Protein AF-W2ZNS5-F1 (afdb_monomer_lite)

Secondary structure (DSSP, 8-state):
-HHHHHHHHHTTT--STT--HHHHHHHHHHHHHHHHHHHHTT--HHHHHHHHHHHHHHH-HHHHHHHHHHHHHH-TTS--HHHHHT--SSS-SSPPPHHHHHHHHHHSPPPHHHHHHHHHHHHHHHHHHHHHHHHHHHHHHHHHTTPPP------------------------

pLDDT: mean 74.28, std 19.23, range [30.98, 94.5]

Structure (mmCIF, N/CA/C/O backbone):
data_AF-W2ZNS5-F1
#
_entry.id   AF-W2ZNS5-F1
#
loop_
_atom_site.group_PDB
_atom_site.id
_atom_site.type_symbol
_atom_site.label_atom_id
_atom_site.label_alt_id
_atom_site.label_comp_id
_atom_site.label_asym_id
_atom_site.label_entity_id
_atom_site.label_seq_id
_atom_site.pdbx_PDB_ins_code
_atom_site.Cartn_x
_atom_site.Cartn_y
_atom_site.Cartn_z
_atom_site.occupancy
_atom_site.B_iso_or_equiv
_atom_site.auth_seq_id
_atom_site.auth_comp_id
_atom_site.auth_asym_id
_atom_site.auth_atom_id
_atom_site.pdbx_PDB_model_num
ATOM 1 N N . MET A 1 1 ? -8.006 -4.713 23.503 1.00 79.00 1 MET A N 1
ATOM 2 C CA . MET A 1 1 ? -8.515 -3.319 23.391 1.00 79.00 1 MET A CA 1
ATOM 3 C C . MET A 1 1 ? -7.468 -2.334 22.884 1.00 79.00 1 MET A C 1
ATOM 5 O O . MET A 1 1 ? -7.759 -1.657 21.910 1.00 79.00 1 MET A O 1
ATOM 9 N N . LYS A 1 2 ? -6.268 -2.244 23.487 1.00 81.81 2 LYS A N 1
ATOM 10 C CA . LYS A 1 2 ? -5.217 -1.314 23.027 1.00 81.81 2 LYS A CA 1
ATOM 11 C C . LYS A 1 2 ? -4.846 -1.538 21.554 1.00 81.81 2 LYS A C 1
ATOM 13 O O . LYS A 1 2 ? -4.945 -0.609 20.769 1.00 81.81 2 LYS A O 1
ATOM 18 N N . THR A 1 3 ? -4.528 -2.769 21.159 1.00 83.12 3 THR A N 1
ATOM 19 C CA . THR A 1 3 ? -4.240 -3.150 19.760 1.00 83.12 3 THR A CA 1
ATOM 20 C C . THR A 1 3 ? -5.344 -2.722 18.787 1.00 83.12 3 THR A C 1
ATOM 22 O O . THR A 1 3 ? -5.074 -2.009 17.829 1.00 83.12 3 THR A O 1
ATOM 25 N N . TYR A 1 4 ? -6.608 -3.022 19.095 1.00 86.44 4 TYR A N 1
ATOM 26 C CA . TYR A 1 4 ? -7.755 -2.595 18.281 1.00 86.44 4 TYR A CA 1
ATOM 27 C C . TYR A 1 4 ? -7.905 -1.074 18.183 1.00 86.44 4 TYR A C 1
ATOM 29 O O . TYR A 1 4 ? -8.325 -0.556 17.153 1.00 86.44 4 TYR A O 1
ATOM 37 N N . PHE A 1 5 ? -7.533 -0.336 19.228 1.00 85.62 5 PHE A N 1
ATOM 38 C CA . PHE A 1 5 ? -7.497 1.121 19.176 1.00 85.62 5 PHE A CA 1
ATOM 39 C C . PHE A 1 5 ? -6.372 1.649 18.274 1.00 85.62 5 PHE A C 1
ATOM 41 O O . PHE A 1 5 ? -6.594 2.612 17.536 1.00 85.62 5 PHE A O 1
ATOM 48 N N . HIS A 1 6 ? -5.200 1.004 18.279 1.00 83.12 6 HIS A N 1
ATOM 49 C CA . HIS A 1 6 ? -4.129 1.298 17.323 1.00 83.12 6 HIS A CA 1
ATOM 50 C C . HIS A 1 6 ? -4.604 1.060 15.881 1.00 83.12 6 HIS A C 1
ATOM 52 O O . HIS A 1 6 ? -4.501 1.980 15.072 1.00 83.12 6 HIS A O 1
ATOM 58 N N . CYS A 1 7 ? -5.218 -0.089 15.580 1.00 80.75 7 CYS A N 1
ATOM 59 C CA . CYS A 1 7 ? -5.786 -0.377 14.255 1.00 80.75 7 CYS A CA 1
ATOM 60 C C . CYS A 1 7 ? -6.880 0.636 13.873 1.00 80.75 7 CYS A C 1
ATOM 62 O O . CYS A 1 7 ? -6.847 1.226 12.796 1.00 80.75 7 CYS A O 1
ATOM 64 N N . PHE A 1 8 ? -7.802 0.955 14.787 1.00 84.56 8 PHE A N 1
ATOM 65 C CA . PHE A 1 8 ? -8.864 1.942 14.560 1.00 84.56 8 PHE A CA 1
ATOM 66 C C . PHE A 1 8 ? -8.336 3.349 14.232 1.00 84.56 8 PHE A C 1
ATOM 68 O O . PHE A 1 8 ? -8.930 4.068 13.420 1.00 84.56 8 PHE A O 1
ATOM 75 N N . ARG A 1 9 ? -7.225 3.765 14.851 1.00 87.06 9 ARG A N 1
ATOM 76 C CA . ARG A 1 9 ? -6.534 5.017 14.503 1.00 87.06 9 ARG A CA 1
ATOM 77 C C . ARG A 1 9 ? -5.741 4.902 13.202 1.00 87.06 9 ARG A C 1
ATOM 79 O O . ARG A 1 9 ? -5.772 5.845 12.407 1.00 87.06 9 ARG A O 1
ATOM 86 N N . GLY A 1 10 ? -5.103 3.758 12.966 1.00 76.38 10 GLY A N 1
ATOM 87 C CA . GLY A 1 10 ? -4.384 3.426 11.735 1.00 76.38 10 GLY A CA 1
ATOM 88 C C . GLY A 1 10 ? -5.275 3.520 10.496 1.00 76.38 10 GLY A C 1
ATOM 89 O O . GLY A 1 10 ? -4.897 4.175 9.529 1.00 76.38 10 GLY A O 1
ATOM 90 N N . LEU A 1 11 ? -6.521 3.038 10.580 1.00 77.88 11 LEU A N 1
ATOM 91 C CA . LEU A 1 11 ? -7.547 3.200 9.535 1.00 77.88 11 LEU A CA 1
ATOM 92 C C . LEU A 1 11 ? -7.831 4.666 9.164 1.00 77.88 11 LEU A C 1
ATOM 94 O O . LEU A 1 11 ? -8.365 4.951 8.094 1.00 77.88 11 LEU A O 1
ATOM 98 N N . ARG A 1 12 ? -7.511 5.614 10.051 1.00 76.75 12 ARG A N 1
ATOM 99 C CA . ARG A 1 12 ? -7.661 7.060 9.827 1.00 76.75 12 ARG A CA 1
ATOM 100 C C . ARG A 1 12 ? -6.339 7.749 9.485 1.00 76.75 12 ARG A C 1
ATOM 102 O O . ARG A 1 12 ? -6.313 8.977 9.473 1.00 76.75 12 ARG A O 1
ATOM 109 N N . GLN A 1 13 ? -5.267 6.986 9.254 1.00 70.50 13 GLN A N 1
ATOM 110 C CA . GLN A 1 13 ? -3.902 7.478 9.030 1.00 70.50 13 GLN A CA 1
ATOM 111 C C . GLN A 1 13 ? -3.414 8.407 10.154 1.00 70.50 13 GLN A C 1
ATOM 113 O O . GLN A 1 13 ? -2.716 9.390 9.913 1.00 70.50 13 GLN A O 1
ATOM 118 N N . LYS A 1 14 ? -3.814 8.128 11.402 1.00 76.56 14 LYS A N 1
ATOM 119 C CA . LYS A 1 14 ? -3.389 8.900 12.576 1.00 76.56 14 LYS A CA 1
ATOM 120 C C . LYS A 1 14 ? -2.439 8.066 13.429 1.00 76.56 14 LYS A C 1
ATOM 122 O O . LYS A 1 14 ? -2.861 7.057 13.992 1.00 76.56 14 LYS A O 1
ATOM 127 N N . SER A 1 15 ? -1.194 8.520 13.578 1.00 73.62 15 SER A N 1
ATOM 128 C CA . SER A 1 15 ? -0.236 7.934 14.525 1.00 73.62 15 SER A CA 1
ATOM 129 C C . SER A 1 15 ? -0.711 8.118 15.971 1.00 73.62 15 SER A C 1
ATOM 131 O O . SER A 1 15 ? -1.643 8.880 16.252 1.00 73.62 15 SER A O 1
ATOM 133 N N . ILE A 1 16 ? -0.104 7.383 16.902 1.00 73.88 16 ILE A N 1
ATOM 134 C CA . ILE A 1 16 ? -0.268 7.617 18.348 1.00 73.88 16 ILE A CA 1
ATOM 135 C C . ILE A 1 16 ? 0.889 8.462 18.896 1.00 73.88 16 ILE A C 1
ATOM 137 O O . ILE A 1 16 ? 0.713 9.202 19.859 1.00 73.88 16 ILE A O 1
ATOM 141 N N . GLU A 1 17 ? 2.047 8.404 18.245 1.00 79.31 17 GLU A N 1
ATOM 142 C CA . GLU A 1 17 ? 3.242 9.158 18.617 1.00 79.31 17 GLU A CA 1
ATOM 143 C C . GLU A 1 17 ? 3.095 10.650 18.307 1.00 79.31 17 GLU A C 1
ATOM 145 O O . GLU A 1 17 ? 2.588 11.027 17.247 1.00 79.31 17 GLU A O 1
ATOM 150 N N . GLY A 1 18 ? 3.540 11.492 19.244 1.00 76.50 18 GLY A N 1
ATOM 151 C CA . GLY A 1 18 ? 3.534 12.952 19.103 1.00 76.50 18 GLY A CA 1
ATOM 152 C C . GLY A 1 18 ? 2.147 13.603 19.141 1.00 76.50 18 GLY A C 1
ATOM 153 O O . GLY A 1 18 ? 2.015 14.771 18.784 1.00 76.50 18 GLY A O 1
ATOM 154 N N . VAL A 1 19 ? 1.105 12.868 19.543 1.00 81.75 19 VAL A N 1
ATOM 155 C CA . VAL A 1 19 ? -0.275 13.371 19.575 1.00 81.75 19 VAL A CA 1
ATOM 156 C C . VAL A 1 19 ? -0.600 13.984 20.932 1.00 81.75 19 VAL A C 1
ATOM 158 O O . VAL A 1 19 ? -0.328 13.399 21.977 1.00 81.75 19 VAL A O 1
ATOM 161 N N . GLU A 1 20 ? -1.239 15.152 20.903 1.00 87.75 20 GLU A N 1
ATOM 162 C CA . GLU A 1 20 ? -1.739 15.832 22.095 1.00 87.75 20 GLU A CA 1
ATOM 163 C C . GLU A 1 20 ? -2.784 14.977 22.838 1.00 87.75 20 GLU A C 1
ATOM 165 O O . GLU A 1 20 ? -3.622 14.305 22.223 1.00 87.75 20 GLU A O 1
ATOM 170 N N . TYR A 1 21 ? -2.751 15.014 24.171 1.00 88.12 21 TYR A N 1
ATOM 171 C CA . TYR A 1 21 ? -3.596 14.176 25.023 1.00 88.12 21 TYR A CA 1
ATOM 172 C C . TYR A 1 21 ? -5.095 14.337 24.719 1.00 88.12 21 TYR A C 1
ATOM 174 O O . TYR A 1 21 ? -5.796 13.329 24.602 1.00 88.12 21 TYR A O 1
ATOM 182 N N . GLY A 1 22 ? -5.579 15.568 24.497 1.00 88.56 22 GLY A N 1
ATOM 183 C CA . GLY A 1 22 ? -6.985 15.823 24.165 1.00 88.56 22 GLY A CA 1
ATOM 184 C C . GLY A 1 22 ? -7.434 15.098 22.892 1.00 88.56 22 GLY A C 1
ATOM 185 O O . GLY A 1 22 ? -8.434 14.377 22.890 1.00 88.56 22 GLY A O 1
ATOM 186 N N . ALA A 1 23 ? -6.633 15.171 21.827 1.00 84.06 23 ALA A N 1
ATOM 187 C CA . ALA A 1 23 ? -6.912 14.483 20.566 1.00 84.06 23 ALA A CA 1
ATOM 188 C C . ALA A 1 23 ? -6.861 12.946 20.689 1.00 84.06 23 ALA A C 1
ATOM 190 O O . ALA A 1 23 ? -7.568 12.225 19.968 1.00 84.06 23 ALA A O 1
ATOM 191 N N . LEU A 1 24 ? -6.021 12.416 21.585 1.00 88.75 24 LEU A N 1
ATOM 192 C CA . LEU A 1 24 ? -5.979 10.983 21.874 1.00 88.75 24 LEU A CA 1
ATOM 193 C C . LEU A 1 24 ? -7.230 10.542 22.645 1.00 88.75 24 LEU A C 1
ATOM 195 O O . LEU A 1 24 ? -7.844 9.535 22.282 1.00 88.75 24 LEU A O 1
ATOM 199 N N . GLN A 1 25 ? -7.648 11.328 23.637 1.00 91.00 25 GLN A N 1
ATOM 200 C CA . GLN A 1 25 ? -8.842 11.075 24.438 1.00 91.00 25 GLN A CA 1
ATOM 201 C C . GLN A 1 25 ? -10.120 11.126 23.592 1.00 91.00 25 GLN A C 1
ATOM 203 O O .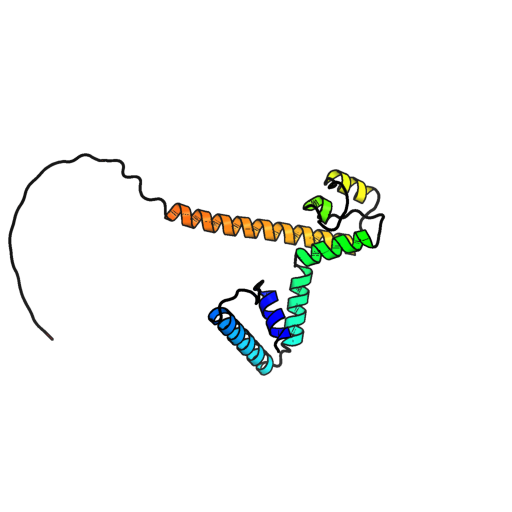 GLN A 1 25 ? -10.941 10.213 23.666 1.00 91.00 25 GLN A O 1
ATOM 208 N N . GLU A 1 26 ? -10.280 12.122 22.719 1.00 91.19 26 GLU A N 1
ATOM 209 C CA . GLU A 1 26 ? -11.429 12.197 21.805 1.00 91.19 26 GLU A CA 1
ATOM 210 C C . GLU A 1 26 ? -11.518 10.975 20.888 1.00 91.19 26 GLU A C 1
ATOM 212 O O . GLU A 1 26 ? -12.594 10.403 20.669 1.00 91.19 26 GLU A O 1
ATOM 217 N N . SER A 1 27 ? -10.367 10.545 20.368 1.00 88.75 27 SER A N 1
ATOM 218 C CA . SER A 1 27 ? -10.268 9.359 19.530 1.00 88.75 27 SER A CA 1
ATOM 219 C C . SER A 1 27 ? -10.621 8.090 20.300 1.00 88.75 27 SER A C 1
ATOM 221 O O . SER A 1 27 ? -11.279 7.213 19.738 1.00 88.75 27 SER A O 1
ATOM 223 N N . TRP A 1 28 ? -10.198 7.981 21.560 1.00 91.62 28 TRP A N 1
ATOM 224 C CA . TRP A 1 28 ? -10.553 6.873 22.444 1.00 91.62 28 TRP A CA 1
ATOM 225 C C . TRP A 1 28 ? -12.058 6.850 22.728 1.00 91.62 28 TRP A C 1
ATOM 227 O O . TRP A 1 28 ? -12.712 5.826 22.542 1.00 91.62 28 TRP A O 1
ATOM 237 N N . CYS A 1 29 ? -12.654 8.001 23.045 1.00 94.12 29 CYS A N 1
ATOM 238 C CA . CYS A 1 29 ? -14.098 8.131 23.226 1.00 94.12 29 CYS A CA 1
ATOM 239 C C . CYS A 1 29 ? -14.880 7.760 21.957 1.00 94.12 29 CYS A C 1
ATOM 241 O O . CYS A 1 29 ? -15.968 7.193 22.039 1.00 94.12 29 CYS A O 1
ATOM 243 N N . ALA A 1 30 ? -14.373 8.089 20.766 1.00 92.88 30 ALA A N 1
ATOM 244 C CA . ALA A 1 30 ? -14.987 7.674 19.503 1.00 92.88 30 ALA A CA 1
ATOM 245 C C . ALA A 1 30 ? -14.879 6.156 19.267 1.00 92.88 30 ALA A C 1
ATOM 247 O O . ALA A 1 30 ? -15.846 5.548 18.806 1.00 92.88 30 ALA A O 1
ATOM 248 N N . PHE A 1 31 ? -13.733 5.556 19.605 1.00 92.25 31 PHE A N 1
ATOM 249 C CA . PHE A 1 31 ? -13.511 4.110 19.548 1.00 92.25 31 PHE A CA 1
ATOM 250 C C . PHE A 1 31 ? -14.495 3.362 20.456 1.00 92.25 31 PHE A C 1
ATOM 252 O O . PHE A 1 31 ? -15.265 2.538 19.966 1.00 92.25 31 PHE A O 1
ATOM 259 N N . VAL A 1 32 ? -14.559 3.725 21.742 1.00 93.62 32 VAL A N 1
ATOM 260 C CA . VAL A 1 32 ? -15.461 3.094 22.721 1.00 93.62 32 VAL A CA 1
ATOM 261 C C . VAL A 1 32 ? -16.928 3.261 22.319 1.00 93.62 32 VAL A C 1
ATOM 263 O O . VAL A 1 32 ? -17.692 2.299 22.354 1.00 93.62 32 VAL A O 1
ATOM 266 N N . ARG A 1 33 ? -17.337 4.453 21.857 1.00 94.50 33 ARG A N 1
ATOM 267 C CA . ARG A 1 33 ? -18.712 4.679 21.375 1.00 94.50 33 ARG A CA 1
ATOM 268 C C . ARG A 1 33 ? -19.084 3.764 20.212 1.00 94.50 33 ARG A C 1
ATOM 270 O O . ARG A 1 33 ? -20.225 3.310 20.149 1.00 94.50 33 ARG A O 1
ATOM 277 N N . ARG A 1 34 ? -18.159 3.511 19.281 1.00 92.31 34 ARG A N 1
ATOM 278 C CA . ARG A 1 34 ? -18.431 2.616 18.153 1.00 92.31 34 ARG A CA 1
ATOM 279 C C . ARG A 1 34 ? -18.447 1.154 18.579 1.00 92.31 34 ARG A C 1
ATOM 281 O O . ARG A 1 34 ? -19.364 0.452 18.173 1.00 92.31 34 ARG A O 1
ATOM 288 N N . TRP A 1 35 ? -17.501 0.740 19.420 1.00 93.06 35 TRP A N 1
ATOM 289 C CA . TRP A 1 35 ? -17.474 -0.600 20.009 1.00 93.06 35 TRP A CA 1
ATOM 290 C C . TRP A 1 35 ? -18.805 -0.928 20.693 1.00 93.06 35 TRP A C 1
ATOM 292 O O . TRP A 1 35 ? -19.457 -1.913 20.359 1.00 93.06 35 TRP A O 1
ATOM 302 N N . ASN A 1 36 ? -19.261 -0.043 21.582 1.00 92.75 36 ASN A N 1
ATOM 303 C CA . ASN A 1 36 ? -20.503 -0.240 22.327 1.00 92.75 36 ASN A CA 1
ATOM 304 C C . ASN A 1 36 ? -21.729 -0.266 21.410 1.00 92.75 36 ASN A C 1
ATOM 306 O O . ASN A 1 36 ? -22.622 -1.080 21.613 1.00 92.75 36 ASN A O 1
ATOM 310 N N . ARG A 1 37 ? -21.766 0.587 20.378 1.00 94.12 37 ARG A N 1
ATOM 311 C CA . ARG A 1 37 ? -22.856 0.580 19.394 1.00 94.12 37 ARG A CA 1
ATOM 312 C C . ARG A 1 37 ? -22.930 -0.748 18.642 1.00 94.12 37 ARG A C 1
ATOM 314 O O . ARG A 1 37 ? -24.015 -1.297 18.534 1.00 94.12 37 ARG A O 1
ATOM 321 N N . MET A 1 38 ? -21.801 -1.246 18.141 1.00 92.69 38 MET A N 1
ATOM 322 C CA . MET A 1 38 ? -21.762 -2.494 17.369 1.00 92.69 38 MET A CA 1
ATOM 323 C C . MET A 1 38 ? -22.132 -3.700 18.238 1.00 92.69 38 MET A C 1
ATOM 325 O O . MET A 1 38 ? -22.927 -4.537 17.826 1.00 92.69 38 MET A O 1
ATOM 329 N N . SER A 1 39 ? -21.677 -3.712 19.495 1.00 88.81 39 SER A N 1
ATOM 330 C CA . SER A 1 39 ? -22.090 -4.734 20.460 1.00 88.81 39 SER A CA 1
ATOM 331 C C . SER A 1 39 ? -23.597 -4.713 20.741 1.00 88.81 39 SER A C 1
ATOM 333 O O . SER A 1 39 ? -24.180 -5.775 20.927 1.00 88.81 39 SER A O 1
ATOM 335 N N . GLN A 1 40 ? -24.238 -3.538 20.764 1.00 90.81 40 GLN A N 1
ATOM 336 C CA . GLN A 1 40 ? -25.692 -3.414 20.946 1.00 90.81 40 GLN A CA 1
ATOM 337 C C . GLN A 1 40 ? -26.487 -3.864 19.716 1.00 90.81 40 GLN A C 1
ATOM 339 O O . GLN A 1 40 ? -27.601 -4.356 19.861 1.00 90.81 40 GLN A O 1
ATOM 344 N N . THR A 1 41 ? -25.934 -3.698 18.515 1.00 89.19 41 THR A N 1
ATOM 345 C CA . THR A 1 41 ? -26.569 -4.120 17.259 1.00 89.19 41 THR A CA 1
ATOM 346 C C . THR A 1 41 ? -26.258 -5.572 16.887 1.00 89.19 41 THR A C 1
ATOM 348 O O . THR A 1 41 ? -26.728 -6.037 15.854 1.00 89.19 41 THR A O 1
ATOM 351 N N . GLY A 1 42 ? -25.479 -6.290 17.706 1.00 87.62 42 GLY A N 1
ATOM 352 C CA . GLY A 1 42 ? -25.048 -7.665 17.428 1.00 87.62 42 GLY A CA 1
ATOM 353 C C . GLY A 1 42 ? -24.011 -7.776 16.305 1.00 87.62 42 GLY A C 1
ATOM 354 O O . GLY A 1 42 ? -23.793 -8.862 15.779 1.00 87.62 42 GLY A O 1
ATOM 355 N N . GLU A 1 43 ? -23.378 -6.665 15.922 1.00 87.44 43 GLU A N 1
ATOM 356 C CA . GLU A 1 43 ? -22.312 -6.645 14.923 1.00 87.44 43 GLU A CA 1
ATOM 357 C C . GLU A 1 43 ? -20.961 -6.929 15.592 1.00 87.44 43 GLU A C 1
ATOM 359 O O . GLU A 1 43 ? -20.627 -6.341 16.626 1.00 87.44 43 GLU A O 1
ATOM 364 N N . ASP A 1 44 ? -20.142 -7.782 14.976 1.00 89.56 44 ASP A N 1
ATOM 365 C CA . ASP A 1 44 ? -18.787 -8.029 15.458 1.00 89.56 44 ASP A CA 1
ATOM 366 C C . ASP A 1 44 ? -17.860 -6.870 15.068 1.00 89.56 44 ASP A C 1
ATOM 368 O O . ASP A 1 44 ? -17.498 -6.671 13.904 1.00 89.56 44 ASP A O 1
ATOM 372 N N . PHE A 1 45 ? -17.470 -6.085 16.073 1.00 87.06 45 PHE A N 1
ATOM 373 C CA . PHE A 1 45 ? -16.535 -4.982 15.900 1.00 87.06 45 PHE A CA 1
ATOM 374 C C . PHE A 1 45 ? -15.171 -5.453 15.387 1.00 87.06 45 PHE A C 1
ATOM 376 O O . PHE A 1 45 ? -14.556 -4.735 14.600 1.00 87.06 45 PHE A O 1
ATOM 383 N N . VAL A 1 46 ? -14.683 -6.614 15.833 1.00 87.69 46 VAL A N 1
ATOM 384 C CA . VAL A 1 46 ? -13.364 -7.131 15.448 1.00 87.69 46 VAL A CA 1
ATOM 385 C C . VAL A 1 46 ? -13.389 -7.545 13.983 1.00 87.69 46 VAL A C 1
ATOM 387 O O . VAL A 1 46 ? -12.601 -7.005 13.211 1.00 87.69 46 VAL A O 1
ATOM 390 N N . ALA A 1 47 ? -14.362 -8.360 13.566 1.00 86.44 47 ALA A N 1
ATOM 391 C CA . ALA A 1 47 ? -14.524 -8.731 12.158 1.00 86.44 47 ALA A CA 1
ATOM 392 C C . ALA A 1 47 ? -14.737 -7.507 11.245 1.00 86.44 47 ALA A C 1
ATOM 394 O O . ALA A 1 47 ? -14.193 -7.430 10.142 1.00 86.44 47 ALA A O 1
ATOM 395 N N . TRP A 1 48 ? -15.486 -6.498 11.705 1.00 88.88 48 TRP A N 1
ATOM 396 C CA . TRP A 1 48 ? -15.623 -5.230 10.982 1.00 88.88 48 TRP A CA 1
ATOM 397 C C . TRP A 1 48 ? -14.296 -4.474 10.859 1.00 88.88 48 TRP A C 1
ATOM 399 O O . TRP A 1 48 ? -14.007 -3.898 9.805 1.00 88.88 48 TRP A O 1
ATOM 409 N N . LEU A 1 49 ? -13.500 -4.446 11.931 1.00 85.75 49 LEU A N 1
ATOM 410 C CA . LEU A 1 49 ? -12.208 -3.769 11.961 1.00 85.75 49 LEU A CA 1
ATOM 411 C C . LEU A 1 49 ? -11.209 -4.466 11.037 1.00 85.75 49 LEU A C 1
ATOM 413 O O . LEU A 1 49 ? -10.554 -3.782 10.259 1.00 85.75 49 LEU A O 1
ATOM 417 N N . GLU A 1 50 ? -11.157 -5.796 11.066 1.00 81.19 50 GLU A N 1
ATOM 418 C CA . GLU A 1 50 ? -10.327 -6.625 10.188 1.00 81.19 50 GLU A CA 1
ATOM 419 C C . GLU A 1 50 ? -10.750 -6.494 8.725 1.00 81.19 50 GLU A C 1
ATOM 421 O O . GLU A 1 50 ? -9.907 -6.303 7.857 1.00 81.19 50 GLU A O 1
ATOM 426 N N . SER A 1 51 ? -12.054 -6.488 8.431 1.00 79.88 51 SER A N 1
ATOM 427 C CA . SER A 1 51 ? -12.559 -6.227 7.078 1.00 79.88 51 SER A CA 1
ATOM 428 C C . SER A 1 51 ? -12.152 -4.836 6.583 1.00 79.88 51 SER A C 1
ATOM 430 O O . SER A 1 51 ? -11.745 -4.662 5.433 1.00 79.88 51 SER A O 1
ATOM 432 N N . ARG A 1 52 ? -12.210 -3.825 7.459 1.00 80.62 52 A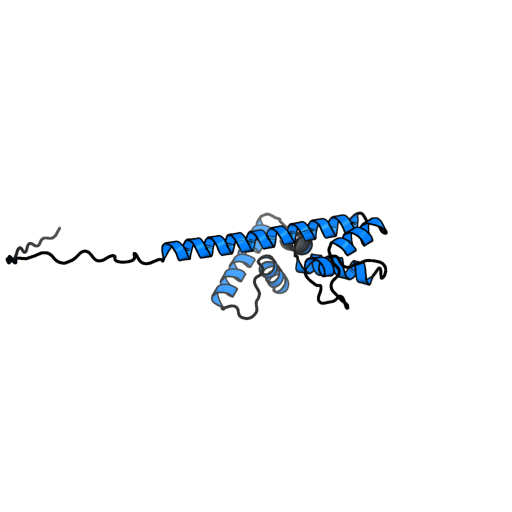RG A N 1
ATOM 433 C CA . ARG A 1 52 ? -11.760 -2.464 7.146 1.00 80.62 52 ARG A CA 1
ATOM 434 C C . ARG A 1 52 ? -10.254 -2.369 6.977 1.00 80.62 52 ARG A C 1
ATOM 436 O O . ARG A 1 52 ? -9.816 -1.613 6.118 1.00 80.62 52 ARG A O 1
ATOM 443 N N . GLU A 1 53 ? -9.486 -3.083 7.785 1.00 74.12 53 GLU A N 1
ATOM 444 C CA . GLU A 1 53 ? -8.030 -3.141 7.700 1.00 74.12 53 GLU A CA 1
ATOM 445 C C . GLU A 1 53 ? -7.587 -3.896 6.452 1.00 74.12 53 GLU A C 1
ATOM 447 O O . GLU A 1 53 ? -6.697 -3.416 5.768 1.00 74.12 53 GLU A O 1
ATOM 452 N N . GLY A 1 54 ? -8.278 -4.974 6.083 1.00 66.69 54 GLY A N 1
ATOM 453 C CA . GLY A 1 54 ? -8.132 -5.673 4.810 1.00 66.69 54 GLY A CA 1
ATOM 454 C C . GLY A 1 54 ? -8.444 -4.762 3.629 1.00 66.69 54 GLY A C 1
ATOM 455 O O . GLY A 1 54 ? -7.622 -4.595 2.740 1.00 66.69 54 GLY A O 1
ATOM 456 N N . ALA A 1 55 ? -9.577 -4.059 3.651 1.00 66.94 55 ALA A N 1
ATOM 457 C CA . ALA A 1 55 ? -9.881 -3.075 2.616 1.00 66.94 55 ALA A CA 1
ATOM 458 C C . ALA A 1 55 ? -8.834 -1.946 2.581 1.00 66.94 55 ALA A C 1
ATOM 460 O O . ALA A 1 55 ? -8.455 -1.479 1.511 1.00 66.94 55 ALA A O 1
ATOM 461 N N . PHE A 1 56 ? -8.339 -1.497 3.735 1.00 65.06 56 PHE A N 1
ATOM 462 C CA . PHE A 1 56 ? -7.313 -0.463 3.798 1.00 65.06 56 PHE A CA 1
ATOM 463 C C . PHE A 1 56 ? -5.953 -0.972 3.313 1.00 65.06 56 PHE A C 1
ATOM 465 O O . PHE A 1 56 ? -5.277 -0.242 2.604 1.00 65.06 56 PHE A O 1
ATOM 472 N N . SER A 1 57 ? -5.555 -2.202 3.634 1.00 60.50 57 SER A N 1
ATOM 473 C CA . SER A 1 57 ? -4.302 -2.819 3.192 1.00 60.50 57 SER A CA 1
ATOM 474 C C . SER A 1 57 ? -4.342 -3.151 1.701 1.00 60.50 57 SER A C 1
ATOM 476 O O . SER A 1 57 ? -3.374 -2.884 0.996 1.00 60.50 57 SER A O 1
ATOM 478 N N . GLU A 1 58 ? -5.489 -3.594 1.181 1.00 62.59 58 GLU A N 1
ATOM 479 C CA . GLU A 1 58 ? -5.709 -3.801 -0.252 1.00 62.59 58 GLU A CA 1
ATOM 480 C C . GLU A 1 58 ? -5.565 -2.516 -1.078 1.00 62.59 58 GLU A C 1
ATOM 482 O O . GLU A 1 58 ? -5.184 -2.588 -2.246 1.00 62.59 58 GLU A O 1
ATOM 487 N N . HIS A 1 59 ? -5.870 -1.352 -0.497 1.00 64.75 59 HIS A N 1
ATOM 488 C CA . HIS A 1 59 ? -5.813 -0.057 -1.188 1.00 64.75 59 HIS A CA 1
ATOM 489 C C . HIS A 1 59 ? -4.634 0.819 -0.743 1.00 64.75 59 HIS A C 1
ATOM 491 O O . HIS A 1 59 ? -4.340 1.831 -1.386 1.00 64.75 59 HIS A O 1
ATOM 497 N N . SER A 1 60 ? -3.947 0.446 0.339 1.00 78.00 60 SER A N 1
ATOM 498 C CA . SER A 1 60 ? -2.796 1.163 0.875 1.00 78.00 60 SER A CA 1
ATOM 499 C C . SER A 1 60 ? -1.671 1.109 -0.140 1.00 78.00 60 SER A C 1
ATOM 501 O O . SER A 1 60 ? -1.161 0.042 -0.475 1.00 78.00 60 SER A O 1
ATOM 503 N N . LEU A 1 61 ? -1.244 2.282 -0.607 1.00 80.25 61 LEU A N 1
ATOM 504 C CA . LEU A 1 61 ? -0.137 2.375 -1.551 1.00 80.25 61 LEU A CA 1
ATOM 505 C C . LEU A 1 61 ? 1.138 1.738 -1.006 1.00 80.25 61 LEU A C 1
ATOM 507 O O . LEU A 1 61 ? 1.848 1.096 -1.764 1.00 80.25 61 LEU A O 1
ATOM 511 N N . SER A 1 62 ? 1.422 1.871 0.289 1.00 78.56 62 SER A N 1
ATOM 512 C CA . SER A 1 62 ? 2.610 1.258 0.891 1.00 78.56 62 SER A CA 1
ATOM 513 C C . SER A 1 62 ? 2.554 -0.271 0.851 1.00 78.56 62 SER A C 1
ATOM 515 O O . SER A 1 62 ? 3.558 -0.905 0.544 1.00 78.56 62 SER A O 1
ATOM 517 N N . GLU A 1 63 ? 1.382 -0.861 1.091 1.00 83.50 63 GLU A N 1
ATOM 518 C CA . GLU A 1 63 ? 1.214 -2.318 1.043 1.00 83.50 63 GLU A CA 1
ATOM 519 C C . GLU A 1 63 ? 1.213 -2.839 -0.399 1.00 83.50 63 GLU A C 1
ATOM 521 O O . GLU A 1 63 ? 1.861 -3.839 -0.700 1.00 83.50 63 GLU A O 1
ATOM 526 N N . LEU A 1 64 ? 0.570 -2.121 -1.324 1.00 86.31 64 LEU A N 1
ATOM 527 C CA . LEU A 1 64 ? 0.627 -2.430 -2.754 1.00 86.31 64 LEU A CA 1
ATOM 528 C C . LEU A 1 64 ? 2.063 -2.355 -3.289 1.00 86.31 64 LEU A C 1
ATOM 530 O O . LEU A 1 64 ? 2.480 -3.243 -4.030 1.00 86.31 64 LEU A O 1
ATOM 534 N N . ARG A 1 65 ? 2.843 -1.347 -2.869 1.00 87.19 65 ARG A N 1
ATOM 535 C CA . ARG A 1 65 ? 4.267 -1.240 -3.217 1.00 87.19 65 ARG A CA 1
ATOM 536 C C . ARG A 1 65 ? 5.051 -2.456 -2.738 1.00 87.19 65 ARG A C 1
ATOM 538 O O . ARG A 1 65 ? 5.786 -3.051 -3.522 1.00 87.19 65 ARG A O 1
ATOM 545 N N . ARG A 1 66 ? 4.865 -2.828 -1.468 1.00 85.88 66 ARG A N 1
ATOM 546 C CA . ARG A 1 66 ? 5.531 -3.977 -0.847 1.00 85.88 66 ARG A CA 1
ATOM 547 C C . ARG A 1 66 ? 5.206 -5.271 -1.589 1.00 85.88 66 ARG A C 1
ATOM 549 O O . ARG A 1 66 ? 6.120 -5.974 -1.987 1.00 85.88 66 ARG A O 1
ATOM 556 N N . ARG A 1 67 ? 3.925 -5.545 -1.857 1.00 86.69 67 ARG A N 1
ATOM 557 C CA . ARG A 1 67 ? 3.490 -6.769 -2.555 1.00 86.69 67 ARG A CA 1
ATOM 558 C C . ARG A 1 67 ? 4.034 -6.874 -3.980 1.00 86.69 67 ARG A C 1
ATOM 560 O O . ARG A 1 67 ? 4.453 -7.954 -4.379 1.00 86.69 67 ARG A O 1
ATOM 567 N N . ILE A 1 68 ? 4.045 -5.775 -4.742 1.00 87.69 68 ILE A N 1
ATOM 568 C CA . ILE A 1 68 ? 4.623 -5.769 -6.099 1.00 87.69 68 ILE A CA 1
ATOM 569 C C . ILE A 1 68 ? 6.132 -6.035 -6.033 1.00 87.69 68 ILE A C 1
ATOM 571 O O . ILE A 1 68 ? 6.653 -6.812 -6.827 1.00 87.69 68 ILE A O 1
ATOM 575 N N . CYS A 1 69 ? 6.829 -5.427 -5.070 1.00 86.75 69 CYS A N 1
ATOM 576 C CA . CYS A 1 69 ? 8.258 -5.655 -4.878 1.00 86.75 69 CYS A CA 1
ATOM 577 C C . CYS A 1 69 ? 8.563 -7.098 -4.429 1.00 86.75 69 CYS A C 1
ATOM 579 O O . CYS A 1 69 ? 9.486 -7.717 -4.953 1.00 86.75 69 CYS A O 1
ATOM 581 N N . ASP A 1 70 ? 7.771 -7.667 -3.520 1.00 84.38 70 ASP A N 1
ATOM 582 C CA . ASP A 1 70 ? 7.928 -9.053 -3.063 1.00 84.38 70 ASP A CA 1
ATOM 583 C C . ASP A 1 70 ? 7.762 -10.056 -4.210 1.00 84.38 70 ASP A C 1
ATOM 585 O O . ASP A 1 70 ? 8.548 -10.996 -4.313 1.00 84.38 70 ASP A O 1
ATOM 589 N N . HIS A 1 71 ? 6.789 -9.844 -5.105 1.00 79.25 71 HIS A N 1
ATOM 590 C CA . HIS A 1 71 ? 6.611 -10.699 -6.285 1.00 79.25 71 HIS A CA 1
ATOM 591 C C . HIS A 1 71 ? 7.871 -10.749 -7.154 1.00 79.25 71 HIS A C 1
ATOM 593 O O . HIS A 1 71 ? 8.244 -11.810 -7.646 1.00 79.25 71 HIS A O 1
ATOM 599 N N . THR A 1 72 ? 8.561 -9.618 -7.291 1.00 78.19 72 THR A N 1
ATOM 600 C CA . THR A 1 72 ? 9.793 -9.531 -8.090 1.00 78.19 72 THR A CA 1
ATOM 601 C C . THR A 1 72 ? 11.003 -10.105 -7.376 1.00 78.19 72 THR A C 1
ATOM 603 O O . THR A 1 72 ? 11.938 -10.575 -8.009 1.00 78.19 72 THR A O 1
ATOM 606 N N . PHE A 1 73 ? 10.981 -10.111 -6.045 1.00 71.75 73 PHE A N 1
ATOM 607 C CA . PHE A 1 73 ? 12.000 -10.792 -5.262 1.00 71.75 73 PHE A CA 1
ATOM 608 C C . PHE A 1 73 ? 11.849 -12.318 -5.343 1.00 71.75 73 PHE A C 1
ATOM 610 O O . PHE A 1 73 ? 12.842 -13.039 -5.376 1.00 71.75 73 PHE A O 1
ATOM 617 N N . GLN A 1 74 ? 10.611 -12.816 -5.385 1.00 76.06 74 GLN A N 1
ATOM 618 C CA . GLN A 1 74 ? 10.317 -14.248 -5.490 1.00 76.06 74 GLN A CA 1
ATOM 619 C C . GLN A 1 74 ? 10.579 -14.798 -6.897 1.00 76.06 74 GLN A C 1
ATOM 621 O O . GLN A 1 74 ? 11.030 -15.934 -7.034 1.00 76.06 74 GLN A O 1
ATOM 626 N N . ASP A 1 75 ? 10.338 -13.995 -7.933 1.00 77.25 75 ASP A N 1
ATOM 627 C CA . ASP A 1 75 ? 10.649 -14.326 -9.320 1.00 77.25 75 ASP A CA 1
ATOM 628 C C . ASP A 1 75 ? 11.730 -13.375 -9.847 1.00 77.25 75 ASP A C 1
ATOM 630 O O . ASP A 1 75 ? 11.439 -12.292 -10.345 1.00 77.25 75 ASP A O 1
ATOM 634 N N . VAL A 1 76 ? 12.994 -13.810 -9.770 1.00 71.56 76 VAL A N 1
ATOM 635 C CA . VAL A 1 76 ? 14.193 -13.058 -10.214 1.00 71.56 76 VAL A CA 1
ATOM 636 C C . VAL A 1 76 ? 14.093 -12.606 -11.677 1.00 71.56 76 VAL A C 1
ATOM 638 O O . VAL A 1 76 ? 14.810 -11.717 -12.134 1.00 71.56 76 VAL A O 1
ATOM 641 N N . SER A 1 77 ? 13.204 -13.238 -12.437 1.00 76.38 77 SER A N 1
ATOM 642 C CA . SER A 1 77 ? 12.974 -12.975 -13.842 1.00 76.38 77 SER A CA 1
ATOM 643 C C . SER A 1 77 ? 11.975 -11.827 -14.078 1.00 76.38 77 SER A C 1
ATOM 645 O O . SER A 1 77 ? 11.803 -11.431 -15.233 1.00 76.38 77 SER A O 1
ATOM 647 N N . ARG A 1 78 ? 11.342 -11.289 -13.022 1.00 84.31 78 ARG A N 1
ATOM 648 C CA . ARG A 1 78 ? 10.320 -10.232 -13.057 1.00 84.31 78 ARG A CA 1
ATOM 649 C C . ARG A 1 78 ? 10.870 -8.863 -12.690 1.00 84.31 78 ARG A C 1
ATOM 651 O O . ARG A 1 78 ? 11.667 -8.703 -11.770 1.00 84.31 78 ARG A O 1
ATOM 658 N N . MET A 1 79 ? 10.369 -7.841 -13.378 1.00 87.06 79 MET A N 1
ATOM 659 C CA . MET A 1 79 ? 10.715 -6.450 -13.097 1.00 87.06 79 MET A CA 1
ATOM 660 C C . MET A 1 79 ? 9.757 -5.796 -12.095 1.00 87.06 79 MET A C 1
ATOM 662 O O . MET A 1 79 ? 8.549 -6.006 -12.128 1.00 87.06 79 MET A O 1
ATOM 666 N N . CYS A 1 80 ? 10.276 -4.948 -11.207 1.00 90.06 80 CYS A N 1
ATOM 667 C CA . CYS A 1 80 ? 9.450 -4.243 -10.232 1.00 90.06 80 CYS A CA 1
ATOM 668 C C . CYS A 1 80 ? 8.784 -3.000 -10.825 1.00 90.06 80 CYS A C 1
ATOM 670 O O . CYS A 1 80 ? 9.426 -1.965 -11.014 1.00 90.06 80 CYS A O 1
ATOM 672 N N . TYR A 1 81 ? 7.465 -3.063 -11.039 1.00 90.62 81 TYR A N 1
ATOM 673 C CA . TYR A 1 81 ? 6.705 -1.922 -11.558 1.00 90.62 81 TYR A CA 1
ATOM 674 C C . TYR A 1 81 ? 6.764 -0.686 -10.644 1.00 90.62 81 TYR A C 1
ATOM 676 O O . TYR A 1 81 ? 6.780 0.446 -11.122 1.00 90.62 81 TYR A O 1
ATOM 684 N N . VAL A 1 82 ? 6.865 -0.869 -9.323 1.00 90.62 82 VAL A N 1
ATOM 685 C CA . VAL A 1 82 ? 7.044 0.250 -8.374 1.00 90.62 82 VAL A CA 1
ATOM 686 C C . VAL A 1 82 ? 8.366 0.969 -8.635 1.00 90.62 82 VAL A C 1
ATOM 688 O O . VAL A 1 82 ? 8.441 2.197 -8.556 1.00 90.62 82 VAL A O 1
ATOM 691 N N . HIS A 1 83 ? 9.411 0.215 -8.981 1.00 91.56 83 HIS A N 1
ATOM 692 C CA . HIS A 1 83 ? 10.704 0.789 -9.312 1.00 91.56 83 HIS A CA 1
ATOM 693 C C . HIS A 1 83 ? 10.646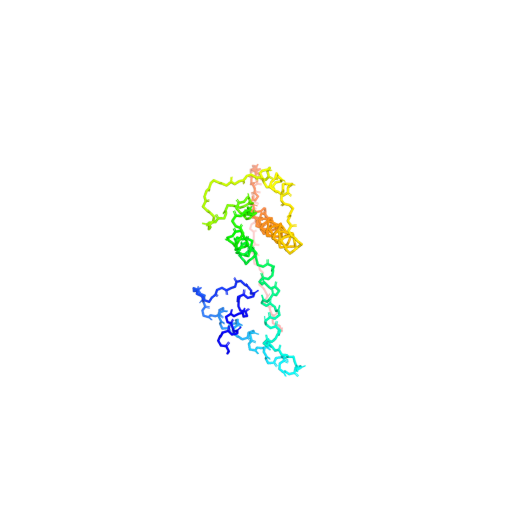 1.608 -10.602 1.00 91.56 83 H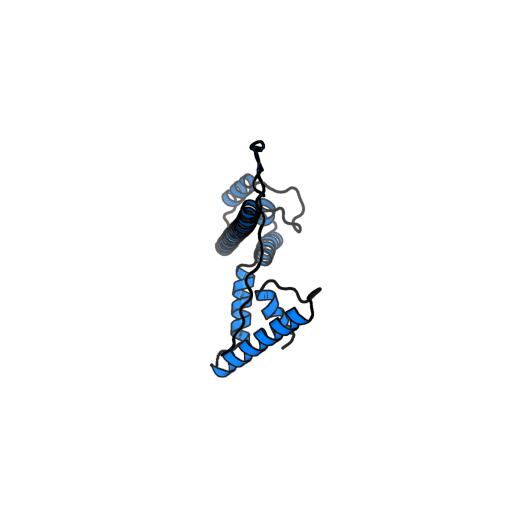IS A C 1
ATOM 695 O O . HIS A 1 83 ? 11.177 2.715 -10.625 1.00 91.56 8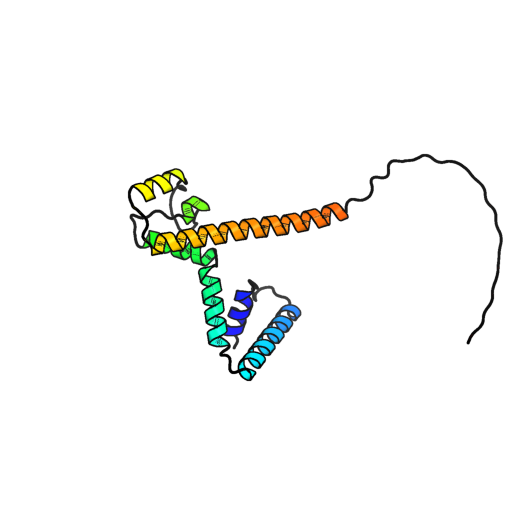3 HIS A O 1
ATOM 701 N N . VAL A 1 84 ? 9.872 1.159 -11.592 1.00 90.25 84 VAL A N 1
ATOM 702 C CA . VAL A 1 84 ? 9.568 1.922 -12.815 1.00 90.25 84 VAL A CA 1
ATOM 703 C C . VAL A 1 84 ? 8.782 3.206 -12.513 1.00 90.25 84 VAL A C 1
ATOM 705 O O . VAL A 1 84 ? 9.146 4.284 -12.987 1.00 90.25 84 VAL A O 1
ATOM 708 N N . ALA A 1 85 ? 7.719 3.123 -11.706 1.00 88.25 85 ALA A N 1
ATOM 709 C CA . ALA A 1 85 ? 6.759 4.213 -11.501 1.00 88.25 85 ALA A CA 1
ATOM 710 C C . ALA A 1 85 ? 7.231 5.306 -10.525 1.00 88.25 85 ALA A C 1
ATOM 712 O O . ALA A 1 85 ? 7.006 6.495 -10.766 1.00 88.25 85 ALA A O 1
ATOM 713 N N . GLU A 1 86 ? 7.915 4.937 -9.442 1.00 88.50 86 GLU A N 1
ATOM 714 C CA . GLU A 1 86 ? 8.304 5.868 -8.370 1.00 88.50 86 GLU A CA 1
ATOM 715 C C . GLU A 1 86 ? 9.794 5.790 -8.015 1.00 88.50 86 GLU A C 1
ATOM 717 O O . GLU A 1 86 ? 10.357 6.789 -7.574 1.00 88.50 86 GLU A O 1
ATOM 722 N N . GLY A 1 87 ? 10.454 4.659 -8.280 1.00 84.44 87 GLY A N 1
ATOM 723 C CA . GLY A 1 87 ? 11.784 4.354 -7.750 1.00 84.44 87 GLY A CA 1
ATOM 724 C C . GLY A 1 87 ? 11.655 3.656 -6.397 1.00 84.44 87 GLY A C 1
ATOM 725 O O . GLY A 1 87 ? 11.563 4.290 -5.355 1.00 84.44 87 GLY A O 1
ATOM 726 N N . CYS A 1 88 ? 11.601 2.327 -6.427 1.00 86.19 88 CYS A N 1
ATOM 727 C CA . CYS A 1 88 ? 11.475 1.479 -5.250 1.00 86.19 88 CYS A CA 1
ATOM 728 C C . CYS A 1 88 ? 12.792 1.488 -4.476 1.00 86.19 88 CYS A C 1
ATOM 730 O O . CYS A 1 88 ? 13.832 1.230 -5.077 1.00 86.19 88 CYS A O 1
ATOM 732 N N . GLU A 1 89 ? 12.723 1.732 -3.168 1.00 79.12 89 GLU A N 1
ATOM 733 C CA . GLU A 1 89 ? 13.883 1.801 -2.267 1.00 79.12 89 GLU A CA 1
ATOM 734 C C . GLU A 1 89 ? 14.532 0.431 -2.014 1.00 79.12 89 GLU A C 1
ATOM 736 O O . GLU A 1 89 ? 15.707 0.352 -1.676 1.00 79.12 89 GLU A O 1
ATOM 741 N N . THR A 1 90 ? 13.774 -0.655 -2.180 1.00 79.94 90 THR A N 1
ATOM 742 C CA . THR A 1 90 ? 14.245 -2.029 -1.945 1.00 79.94 90 THR A CA 1
ATOM 743 C C . THR A 1 90 ? 14.931 -2.629 -3.174 1.00 79.94 90 THR A C 1
ATOM 745 O O . THR A 1 90 ? 15.782 -3.507 -3.051 1.00 79.94 90 THR A O 1
ATOM 748 N N . CYS A 1 91 ? 14.570 -2.166 -4.373 1.00 83.56 91 CYS A N 1
ATOM 749 C CA . CYS A 1 91 ? 15.173 -2.646 -5.612 1.00 83.56 91 CYS A CA 1
ATOM 750 C C . CYS A 1 91 ? 16.553 -2.012 -5.800 1.00 83.56 91 CYS A C 1
ATOM 752 O O . CYS A 1 91 ? 16.702 -0.794 -5.727 1.00 83.56 91 CYS A O 1
ATOM 754 N N . THR A 1 92 ? 17.559 -2.841 -6.073 1.00 77.06 92 THR A N 1
ATOM 755 C CA . THR A 1 92 ? 18.917 -2.370 -6.370 1.00 77.06 92 THR A CA 1
ATOM 756 C C . THR A 1 92 ? 19.084 -2.205 -7.877 1.00 77.06 92 THR A C 1
ATOM 758 O O . THR A 1 92 ? 18.736 -3.110 -8.630 1.00 77.06 92 THR A O 1
ATOM 761 N N . GLY A 1 93 ? 19.649 -1.080 -8.317 1.00 80.19 93 GLY A N 1
ATOM 762 C CA . GLY A 1 93 ? 19.975 -0.833 -9.724 1.00 80.19 93 GLY A CA 1
ATOM 763 C C . GLY A 1 93 ? 19.422 0.488 -10.267 1.00 80.19 93 GLY A C 1
ATOM 764 O O . GLY A 1 93 ? 18.779 1.245 -9.536 1.00 80.19 93 GLY A O 1
ATOM 765 N N . PRO A 1 94 ? 19.718 0.806 -11.540 1.00 84.62 94 PRO A N 1
ATOM 766 C CA . PRO A 1 94 ? 19.152 1.969 -12.203 1.00 84.62 94 PRO A CA 1
ATOM 767 C C . PRO A 1 94 ? 17.648 1.783 -12.403 1.00 84.62 94 PRO A C 1
ATOM 769 O O . PRO A 1 94 ? 17.183 0.697 -12.742 1.00 84.62 94 PRO A O 1
ATOM 772 N N . ARG A 1 95 ? 16.901 2.877 -12.239 1.00 89.12 95 ARG A N 1
ATOM 773 C CA . ARG A 1 95 ? 15.454 2.903 -12.441 1.00 89.12 95 ARG A CA 1
ATOM 774 C C . ARG A 1 95 ? 15.105 2.589 -13.906 1.00 89.12 95 ARG A C 1
ATOM 776 O O . ARG A 1 95 ? 15.461 3.398 -14.766 1.00 89.12 95 ARG A O 1
ATOM 783 N N . PRO A 1 96 ? 14.379 1.492 -14.192 1.00 89.38 96 PRO A N 1
ATOM 784 C CA . PRO A 1 96 ? 13.928 1.179 -15.537 1.00 89.38 96 PRO A CA 1
ATOM 785 C C . PRO A 1 96 ? 12.849 2.161 -15.989 1.00 89.38 96 PRO A C 1
ATOM 787 O O . PRO A 1 96 ? 12.115 2.738 -15.177 1.00 89.38 96 PRO A O 1
ATOM 790 N N . THR A 1 97 ? 12.752 2.346 -17.298 1.00 91.19 97 THR A N 1
ATOM 791 C CA . THR A 1 97 ? 11.760 3.219 -17.921 1.00 91.19 97 THR A CA 1
ATOM 792 C C . THR A 1 97 ? 10.432 2.491 -18.146 1.00 91.19 97 THR A C 1
ATOM 794 O O . THR A 1 97 ? 10.333 1.266 -18.076 1.00 91.19 97 THR A O 1
ATOM 797 N N . GLU A 1 98 ? 9.369 3.245 -18.439 1.00 89.56 98 GLU A N 1
ATOM 798 C CA . GLU A 1 98 ? 8.079 2.647 -18.820 1.00 89.56 98 GLU A CA 1
ATOM 799 C C . GLU A 1 98 ? 8.177 1.888 -20.161 1.00 89.56 98 GLU A C 1
ATOM 801 O O . GLU A 1 98 ? 7.385 0.985 -20.420 1.00 89.56 98 GLU A O 1
ATOM 806 N N . GLU A 1 99 ? 9.147 2.227 -21.013 1.00 91.31 99 GLU A N 1
ATOM 807 C CA . GLU A 1 99 ? 9.422 1.513 -22.265 1.00 91.31 99 GLU A CA 1
ATOM 808 C C . GLU A 1 99 ? 10.033 0.139 -21.985 1.00 91.31 99 GLU A C 1
ATOM 810 O O . GLU A 1 99 ? 9.523 -0.860 -22.496 1.00 91.31 99 GLU A O 1
ATOM 815 N N . ASP A 1 100 ? 11.014 0.075 -21.079 1.00 90.75 100 ASP A N 1
ATOM 816 C CA . ASP A 1 100 ? 11.586 -1.189 -20.596 1.00 90.75 100 ASP A CA 1
ATOM 817 C C . ASP A 1 100 ? 10.499 -2.078 -19.981 1.00 90.75 100 ASP A C 1
ATOM 819 O O . ASP A 1 100 ? 10.454 -3.284 -20.219 1.00 90.75 100 ASP A O 1
ATOM 823 N N . TRP A 1 101 ? 9.561 -1.480 -19.235 1.00 90.00 101 TRP A N 1
ATOM 824 C CA . TRP A 1 101 ? 8.395 -2.185 -18.697 1.00 90.00 101 TRP A CA 1
ATOM 825 C C . TRP A 1 101 ? 7.506 -2.789 -19.772 1.00 90.00 101 TRP A C 1
ATOM 827 O O . TRP A 1 101 ? 7.114 -3.950 -19.664 1.00 90.00 101 TRP A O 1
ATOM 837 N N . ARG A 1 102 ? 7.203 -2.045 -20.835 1.00 90.62 102 ARG A N 1
ATOM 838 C CA . ARG A 1 102 ? 6.391 -2.576 -21.936 1.00 90.62 102 ARG A CA 1
ATOM 839 C C . ARG A 1 102 ? 7.105 -3.693 -22.683 1.00 90.62 102 ARG A C 1
ATOM 841 O O . ARG A 1 102 ? 6.454 -4.685 -22.999 1.00 90.62 102 ARG A O 1
ATOM 848 N N . ALA A 1 103 ? 8.407 -3.552 -22.934 1.00 91.69 103 ALA A N 1
ATOM 849 C CA . ALA A 1 103 ? 9.212 -4.605 -23.547 1.00 91.69 103 ALA A CA 1
ATOM 850 C C . ALA A 1 103 ? 9.209 -5.870 -22.675 1.00 91.69 103 ALA A C 1
ATOM 852 O O . ALA A 1 103 ? 8.900 -6.955 -23.162 1.00 91.69 103 ALA A O 1
ATOM 853 N N . HIS A 1 104 ? 9.411 -5.712 -21.364 1.00 89.44 104 HIS A N 1
ATOM 854 C CA . HIS A 1 104 ? 9.366 -6.814 -20.407 1.00 89.44 104 HIS A CA 1
ATOM 855 C C . HIS A 1 104 ? 8.015 -7.543 -20.405 1.00 89.44 104 HIS A C 1
ATOM 857 O O . HIS A 1 104 ? 7.978 -8.769 -20.448 1.00 89.44 104 HIS A O 1
ATOM 863 N N . VAL A 1 105 ? 6.900 -6.807 -20.396 1.00 89.75 105 VAL A N 1
ATOM 864 C CA . VAL A 1 105 ? 5.551 -7.398 -20.430 1.00 89.75 105 VAL A CA 1
ATOM 865 C C . VAL A 1 105 ? 5.249 -8.063 -21.778 1.00 89.75 105 VAL A C 1
ATOM 867 O O . VAL A 1 105 ? 4.513 -9.048 -21.815 1.00 89.75 105 VAL A O 1
ATOM 870 N N . ALA A 1 106 ? 5.810 -7.554 -22.880 1.00 90.62 106 ALA A N 1
ATOM 871 C CA . ALA A 1 106 ? 5.665 -8.160 -24.202 1.00 90.62 106 ALA A CA 1
ATOM 872 C C . ALA A 1 106 ? 6.426 -9.490 -24.316 1.00 90.62 106 ALA A C 1
ATOM 874 O O . ALA A 1 106 ? 5.902 -10.447 -24.880 1.00 90.62 106 ALA A O 1
ATOM 875 N N . GLU A 1 107 ? 7.633 -9.565 -23.754 1.00 89.38 107 GLU A N 1
ATOM 876 C CA . GLU A 1 107 ? 8.428 -10.798 -23.704 1.00 89.38 107 GLU A CA 1
ATOM 877 C C . GLU A 1 107 ? 7.884 -11.799 -22.678 1.00 89.38 107 GLU A C 1
ATOM 879 O O . GLU A 1 107 ? 7.905 -13.010 -22.902 1.00 89.38 107 GLU A O 1
ATOM 884 N N . ARG A 1 108 ? 7.393 -11.299 -21.540 1.00 85.31 108 ARG A N 1
ATOM 885 C CA . ARG A 1 108 ? 6.871 -12.093 -20.426 1.00 85.31 108 ARG A CA 1
ATOM 886 C C . ARG A 1 108 ? 5.555 -11.505 -19.926 1.00 85.31 108 ARG A C 1
ATOM 888 O O . ARG A 1 108 ? 5.556 -10.679 -19.006 1.00 85.31 108 ARG A O 1
ATOM 895 N N . PRO A 1 109 ? 4.417 -11.974 -20.463 1.00 86.38 109 PRO A N 1
ATOM 896 C CA . PRO A 1 109 ? 3.104 -11.534 -20.020 1.00 86.38 109 PRO A CA 1
ATOM 897 C C . PRO A 1 109 ? 2.938 -11.688 -18.508 1.00 86.38 109 PRO A C 1
ATOM 899 O O . PRO A 1 109 ? 3.409 -12.657 -17.905 1.00 86.38 109 PRO A O 1
ATOM 902 N N . LEU A 1 110 ? 2.290 -10.706 -17.891 1.00 85.62 110 LEU A N 1
ATOM 903 C CA . LEU A 1 110 ? 1.999 -10.703 -16.459 1.00 85.62 110 LEU A CA 1
ATOM 904 C C . LEU A 1 110 ? 0.929 -11.752 -16.148 1.00 85.62 110 LEU A C 1
ATOM 906 O O . LEU A 1 110 ? -0.007 -11.940 -16.934 1.00 85.62 110 LEU A O 1
ATOM 910 N N . GLY A 1 111 ? 1.043 -12.395 -14.987 1.00 85.62 111 GLY A N 1
ATOM 911 C CA . GLY A 1 111 ? -0.023 -13.260 -14.478 1.00 85.62 111 GLY A CA 1
ATOM 912 C C . GLY A 1 111 ? -1.312 -12.475 -14.200 1.00 85.62 111 GLY A C 1
ATOM 913 O O . GLY A 1 111 ? -1.303 -11.245 -14.117 1.00 85.62 111 GLY A O 1
ATOM 914 N N . GLU A 1 112 ? -2.437 -13.171 -14.034 1.00 86.81 112 GLU A N 1
ATOM 915 C CA . GLU A 1 112 ? -3.724 -12.532 -13.718 1.00 86.81 112 GLU A CA 1
ATOM 916 C C . GLU A 1 112 ? -3.666 -11.765 -12.385 1.00 86.81 112 GLU A C 1
ATOM 918 O O . GLU A 1 112 ? -4.003 -10.580 -12.332 1.00 86.81 112 GLU A O 1
ATOM 923 N N . ASP A 1 113 ? -3.121 -12.392 -11.341 1.00 84.75 113 ASP A N 1
ATOM 924 C CA . ASP A 1 113 ? -2.963 -11.781 -10.016 1.00 84.75 113 ASP A CA 1
ATOM 925 C C . ASP A 1 113 ? -2.021 -10.568 -10.033 1.00 84.75 113 ASP A C 1
ATOM 927 O O . ASP A 1 113 ? -2.299 -9.535 -9.417 1.00 84.75 113 ASP A O 1
ATOM 931 N N . GLU A 1 114 ? -0.925 -10.664 -10.788 1.00 84.62 114 GLU A N 1
ATOM 932 C CA . GLU A 1 114 ? 0.058 -9.591 -10.957 1.00 84.62 114 GLU A CA 1
ATOM 933 C C . GLU A 1 114 ? -0.556 -8.392 -11.692 1.00 84.62 114 GLU A C 1
ATOM 935 O O . GLU A 1 114 ? -0.416 -7.243 -11.261 1.00 84.62 114 GLU A O 1
ATOM 940 N N . ASN A 1 115 ? -1.324 -8.654 -12.754 1.00 88.62 115 ASN A N 1
ATOM 941 C CA . ASN A 1 115 ? -2.076 -7.629 -13.469 1.00 88.62 115 ASN A CA 1
ATOM 942 C C . ASN A 1 115 ? -3.075 -6.915 -12.555 1.00 88.62 115 ASN A C 1
ATOM 944 O O . ASN A 1 115 ? -3.125 -5.681 -12.543 1.00 88.62 115 ASN A O 1
ATOM 948 N N . ILE A 1 116 ? -3.856 -7.662 -11.769 1.00 88.88 116 ILE A N 1
ATOM 949 C CA . ILE A 1 116 ? -4.819 -7.084 -10.822 1.00 88.88 116 ILE A CA 1
ATOM 950 C C . ILE A 1 116 ? -4.094 -6.199 -9.802 1.00 88.88 116 ILE A C 1
ATOM 952 O O . ILE A 1 116 ? -4.533 -5.074 -9.537 1.00 88.88 116 ILE A O 1
ATOM 956 N N . LEU A 1 117 ? -2.971 -6.672 -9.261 1.00 87.81 117 LEU A N 1
ATOM 957 C CA . LEU A 1 117 ? -2.178 -5.944 -8.276 1.00 87.81 117 LEU A CA 1
ATOM 958 C C . LEU A 1 117 ? -1.635 -4.621 -8.841 1.00 87.81 117 LEU A C 1
ATOM 960 O O . LEU A 1 117 ? -1.788 -3.567 -8.215 1.00 87.81 117 LEU A O 1
ATOM 964 N N . ILE A 1 118 ? -1.077 -4.647 -10.053 1.00 90.19 118 ILE A N 1
ATOM 965 C CA . ILE A 1 118 ? -0.542 -3.458 -10.732 1.00 90.19 118 ILE A CA 1
ATOM 966 C C . ILE A 1 118 ? -1.657 -2.467 -11.085 1.00 90.19 118 ILE A C 1
ATOM 968 O O . ILE A 1 118 ? -1.485 -1.256 -10.924 1.00 90.19 118 ILE A O 1
ATOM 972 N N . GLN A 1 119 ? -2.827 -2.947 -11.514 1.00 90.69 119 GLN A N 1
ATOM 973 C CA . GLN A 1 119 ? -3.981 -2.086 -11.790 1.00 90.69 119 GLN A CA 1
ATOM 974 C C . GLN A 1 119 ? -4.505 -1.397 -10.524 1.00 90.69 119 GLN A C 1
ATOM 976 O O . GLN A 1 119 ? -4.776 -0.192 -10.549 1.00 90.69 119 GLN A O 1
ATOM 981 N N . ARG A 1 120 ? -4.601 -2.125 -9.401 1.00 89.62 120 ARG A N 1
ATOM 982 C CA . ARG A 1 120 ? -4.963 -1.541 -8.097 1.00 89.62 120 ARG A CA 1
ATOM 983 C C . ARG A 1 120 ? -3.958 -0.469 -7.683 1.00 89.62 120 ARG A C 1
ATOM 985 O O . ARG A 1 120 ? -4.366 0.639 -7.345 1.00 89.62 120 ARG A O 1
ATOM 992 N N . TYR A 1 121 ? -2.662 -0.750 -7.803 1.00 89.25 121 TYR A N 1
ATOM 993 C CA . TYR A 1 121 ? -1.603 0.221 -7.519 1.00 89.25 121 TYR A CA 1
ATOM 994 C C . TYR A 1 121 ? -1.713 1.489 -8.377 1.00 89.25 121 TYR A C 1
ATOM 996 O O . TYR A 1 121 ? -1.757 2.592 -7.828 1.00 89.25 121 TYR A O 1
ATOM 1004 N N . ARG A 1 122 ? -1.851 1.360 -9.704 1.00 90.62 122 ARG A N 1
ATOM 1005 C CA . ARG A 1 122 ? -2.025 2.504 -10.622 1.00 90.62 122 ARG A CA 1
ATOM 1006 C C . ARG A 1 122 ? -3.241 3.359 -10.259 1.00 90.62 122 ARG A C 1
ATOM 1008 O O . ARG A 1 122 ? -3.168 4.593 -10.297 1.00 90.62 122 ARG A O 1
ATOM 1015 N N . ARG A 1 123 ? -4.353 2.717 -9.883 1.00 88.62 123 ARG A N 1
ATOM 1016 C CA . ARG A 1 123 ? -5.569 3.406 -9.432 1.00 88.62 123 ARG A CA 1
ATOM 1017 C C . ARG A 1 123 ? -5.320 4.175 -8.137 1.00 88.62 123 ARG A C 1
ATOM 1019 O O . ARG A 1 123 ? -5.539 5.386 -8.123 1.00 88.62 123 ARG A O 1
ATOM 1026 N N . SER A 1 124 ? -4.803 3.518 -7.099 1.00 86.06 124 SER A N 1
ATOM 1027 C CA . SER A 1 124 ? -4.499 4.162 -5.815 1.00 86.06 124 SER A CA 1
ATOM 1028 C C . SER A 1 124 ? -3.503 5.318 -5.973 1.00 86.06 124 SER A C 1
ATOM 1030 O O . SER A 1 124 ? -3.639 6.354 -5.320 1.00 86.06 124 SER A O 1
ATOM 1032 N N . LEU A 1 125 ? -2.533 5.191 -6.886 1.00 85.00 125 LEU A N 1
ATOM 1033 C CA . LEU A 1 125 ? -1.540 6.231 -7.159 1.00 85.00 125 LEU A CA 1
ATOM 1034 C C . LEU A 1 125 ? -2.190 7.465 -7.799 1.00 85.00 125 LEU A C 1
ATOM 1036 O O . LEU A 1 125 ? -1.945 8.605 -7.393 1.00 85.00 125 LEU A O 1
ATOM 1040 N N . SER A 1 126 ? -3.092 7.230 -8.752 1.00 84.06 126 SER A N 1
ATOM 1041 C CA . SER A 1 126 ? -3.881 8.279 -9.403 1.00 84.06 126 SER A CA 1
ATOM 1042 C C . SER A 1 126 ? -4.823 8.982 -8.418 1.00 84.06 126 SER A C 1
ATOM 1044 O O . SER A 1 126 ? -4.970 10.206 -8.455 1.00 84.06 126 SER A O 1
ATOM 1046 N N . GLU A 1 127 ? -5.452 8.235 -7.510 1.00 82.69 127 GLU A N 1
ATOM 1047 C CA . GLU A 1 127 ? -6.310 8.784 -6.455 1.00 82.69 127 GLU A CA 1
ATOM 1048 C C . GLU A 1 127 ? -5.526 9.656 -5.473 1.00 82.69 127 GLU A C 1
ATOM 1050 O O . GLU A 1 127 ? -5.966 10.768 -5.156 1.00 82.69 127 GLU A O 1
ATOM 1055 N N . LEU A 1 128 ? -4.333 9.216 -5.056 1.00 78.75 128 LEU A N 1
ATOM 1056 C CA . LEU A 1 128 ? -3.446 10.019 -4.219 1.00 78.75 128 LEU A CA 1
ATOM 1057 C C . LEU A 1 128 ? -3.080 11.329 -4.925 1.00 78.75 128 LEU A C 1
ATOM 1059 O O . LEU A 1 128 ? -3.280 12.400 -4.346 1.00 78.75 128 LEU A O 1
ATOM 1063 N N . ALA A 1 129 ? -2.636 11.273 -6.183 1.00 78.12 129 ALA A N 1
ATOM 1064 C CA . ALA A 1 129 ? -2.302 12.467 -6.958 1.00 78.12 129 ALA A CA 1
ATOM 1065 C C . ALA A 1 129 ? -3.495 13.439 -7.058 1.00 78.12 129 ALA A C 1
ATOM 1067 O O . ALA A 1 129 ? -3.354 14.646 -6.837 1.00 78.12 129 ALA A O 1
ATOM 1068 N N . ARG A 1 130 ? -4.709 12.926 -7.301 1.00 74.56 130 ARG A N 1
ATOM 1069 C CA . ARG A 1 130 ? -5.946 13.730 -7.311 1.00 74.56 130 ARG A CA 1
ATOM 1070 C C . ARG A 1 130 ? -6.252 14.350 -5.948 1.00 74.56 130 ARG A C 1
ATOM 1072 O O . ARG A 1 130 ? -6.679 15.508 -5.890 1.00 74.56 130 ARG A O 1
ATOM 1079 N N . SER A 1 131 ? -6.033 13.618 -4.858 1.00 69.81 131 SER A N 1
ATOM 1080 C CA . SER A 1 131 ? -6.265 14.110 -3.496 1.00 69.81 131 SER A CA 1
ATOM 1081 C C . SER A 1 131 ? -5.320 15.266 -3.143 1.00 69.81 131 SER A C 1
ATOM 1083 O O . SER A 1 131 ? -5.773 16.305 -2.653 1.00 69.81 131 SER A O 1
ATOM 1085 N N . VAL A 1 132 ? -4.038 15.146 -3.505 1.00 68.75 132 VAL A N 1
ATOM 1086 C CA . VAL A 1 132 ? -3.006 16.172 -3.303 1.00 68.75 132 VAL A CA 1
ATOM 1087 C C . VAL A 1 132 ? -3.327 17.414 -4.131 1.00 68.75 132 VAL A C 1
ATOM 1089 O O . VAL A 1 132 ? -3.330 18.527 -3.602 1.00 68.75 132 VAL A O 1
ATOM 1092 N N . ASN A 1 133 ? -3.713 17.236 -5.396 1.00 64.25 133 ASN A N 1
ATOM 1093 C CA . ASN A 1 133 ? -4.120 18.338 -6.270 1.00 64.25 133 ASN A CA 1
ATOM 1094 C C . ASN A 1 133 ? -5.381 19.055 -5.762 1.00 64.25 133 ASN A C 1
ATOM 1096 O O . ASN A 1 133 ? -5.478 20.284 -5.830 1.00 64.25 133 ASN A O 1
ATOM 1100 N N . THR A 1 134 ? -6.332 18.319 -5.185 1.00 60.91 134 THR A N 1
ATOM 1101 C CA . THR A 1 134 ? -7.547 18.893 -4.590 1.00 60.91 134 THR A CA 1
ATOM 1102 C C . THR A 1 134 ? -7.233 19.658 -3.302 1.00 60.91 134 THR A C 1
ATOM 1104 O O . THR A 1 134 ? -7.735 20.767 -3.103 1.00 60.91 134 THR A O 1
ATOM 1107 N N . ALA A 1 135 ? -6.368 19.121 -2.438 1.00 55.41 135 ALA A N 1
ATOM 1108 C CA . ALA A 1 135 ? -5.911 19.799 -1.226 1.00 55.41 135 ALA A CA 1
ATOM 1109 C C . ALA A 1 135 ? -5.094 21.065 -1.551 1.00 55.41 135 ALA A C 1
ATOM 1111 O O . ALA A 1 135 ? -5.312 22.117 -0.943 1.00 55.41 135 ALA A O 1
ATOM 1112 N N . GLY A 1 136 ? -4.229 21.004 -2.569 1.00 52.41 136 GLY A N 1
ATOM 1113 C CA . GLY A 1 136 ? -3.504 22.153 -3.114 1.00 52.41 136 GLY A CA 1
ATOM 1114 C C . GLY A 1 136 ? -4.436 23.211 -3.710 1.00 52.41 136 GLY A C 1
ATOM 1115 O O . GLY A 1 136 ? -4.254 24.405 -3.472 1.00 52.41 136 GLY A O 1
ATOM 1116 N N . SER A 1 137 ? -5.501 22.790 -4.397 1.00 54.16 137 SER A N 1
ATOM 1117 C CA . SER A 1 137 ? -6.527 23.690 -4.943 1.00 54.16 137 SER A CA 1
ATOM 1118 C C . SER A 1 137 ? -7.347 24.380 -3.846 1.00 54.16 137 SER A C 1
ATOM 1120 O O . SER A 1 137 ? -7.619 25.578 -3.945 1.00 54.16 137 SER A O 1
ATOM 1122 N N . ARG A 1 138 ? -7.686 23.676 -2.754 1.00 50.00 138 ARG A N 1
ATOM 1123 C CA . ARG A 1 138 ? -8.328 24.287 -1.574 1.00 50.00 138 ARG A CA 1
ATOM 1124 C C . ARG A 1 138 ? -7.401 25.293 -0.885 1.00 50.00 138 ARG A C 1
ATOM 1126 O O . ARG A 1 138 ? -7.851 26.393 -0.575 1.00 50.00 138 ARG A O 1
ATOM 1133 N N . ARG A 1 139 ? -6.107 24.979 -0.725 1.00 46.41 139 ARG A N 1
ATOM 1134 C CA . ARG A 1 139 ? -5.105 25.929 -0.194 1.00 46.41 139 ARG A CA 1
ATOM 1135 C C . ARG A 1 139 ? -4.959 27.176 -1.076 1.00 46.41 139 ARG A C 1
ATOM 1137 O O . ARG A 1 139 ? -4.932 28.284 -0.547 1.00 46.41 139 ARG A O 1
ATOM 1144 N N . ARG A 1 140 ? -4.955 27.032 -2.409 1.00 46.78 140 ARG A N 1
ATOM 1145 C CA . ARG A 1 140 ? -4.924 28.179 -3.343 1.00 46.78 140 ARG A CA 1
ATOM 1146 C C . ARG A 1 140 ? -6.195 29.031 -3.287 1.00 46.78 140 ARG A C 1
ATOM 1148 O O . ARG A 1 140 ? -6.100 30.252 -3.394 1.00 46.78 140 ARG A O 1
ATOM 1155 N N . ARG A 1 141 ? -7.374 28.425 -3.089 1.00 42.34 141 ARG A N 1
ATOM 1156 C CA . ARG A 1 141 ? -8.635 29.172 -2.925 1.00 42.34 141 ARG A CA 1
ATOM 1157 C C . ARG A 1 141 ? -8.616 30.031 -1.656 1.00 42.34 141 ARG A C 1
ATOM 1159 O O . ARG A 1 141 ? -8.997 31.190 -1.744 1.00 42.34 141 ARG A O 1
ATOM 1166 N N . PHE A 1 142 ? -8.092 29.512 -0.542 1.00 37.97 142 PHE A N 1
ATOM 1167 C CA . PHE A 1 142 ? -7.920 30.283 0.698 1.00 37.97 142 PHE A CA 1
ATOM 1168 C C . PHE A 1 142 ? -6.888 31.420 0.578 1.00 37.97 142 PHE A C 1
ATOM 1170 O O . PHE A 1 142 ? -7.088 32.485 1.157 1.00 37.97 142 PHE A O 1
ATOM 1177 N N . GLN A 1 143 ? -5.815 31.239 -0.202 1.00 47.12 143 GLN A N 1
ATOM 1178 C CA . GLN A 1 143 ? -4.828 32.303 -0.436 1.00 47.12 143 GLN A CA 1
ATOM 1179 C C . GLN A 1 143 ? -5.354 33.425 -1.348 1.00 47.12 143 GLN A C 1
ATOM 1181 O O . GLN A 1 143 ? -5.059 34.593 -1.102 1.00 47.12 143 GLN A O 1
ATOM 1186 N N . ARG A 1 144 ? -6.182 33.113 -2.358 1.00 45.25 144 ARG A N 1
ATOM 1187 C CA . ARG A 1 144 ? -6.816 34.145 -3.206 1.00 45.25 144 ARG A CA 1
ATOM 1188 C C . ARG A 1 144 ? -7.822 35.014 -2.450 1.00 45.25 144 ARG A C 1
ATOM 1190 O O . ARG A 1 144 ? -7.946 36.188 -2.773 1.00 45.25 144 ARG A O 1
ATOM 1197 N N . SER A 1 145 ? -8.497 34.476 -1.436 1.00 48.72 145 SER A N 1
ATOM 1198 C CA . SER A 1 145 ? -9.401 35.250 -0.572 1.00 48.72 145 SER A CA 1
ATOM 1199 C C . SER A 1 145 ? -8.686 36.154 0.443 1.00 48.72 145 SER A C 1
ATOM 1201 O O . SER A 1 145 ? -9.328 37.042 0.989 1.00 48.72 145 SER A O 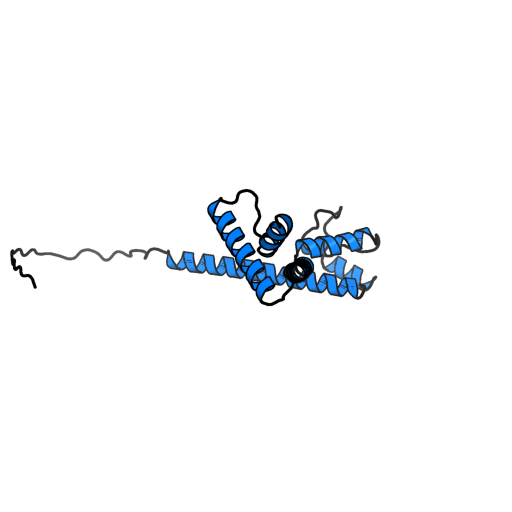1
ATOM 1203 N N . ASN A 1 146 ? -7.375 35.978 0.659 1.00 47.50 146 ASN A N 1
ATOM 1204 C CA . ASN A 1 146 ? -6.563 36.802 1.568 1.00 47.50 146 ASN A CA 1
ATOM 1205 C C . ASN A 1 146 ? -5.646 37.803 0.841 1.00 47.50 146 ASN A C 1
ATOM 1207 O O . ASN A 1 146 ? -4.737 38.361 1.452 1.00 47.50 146 ASN A O 1
ATOM 1211 N N . SER A 1 147 ? -5.858 38.047 -0.456 1.00 40.94 147 SER A N 1
ATOM 1212 C CA . SER A 1 147 ? -5.161 39.141 -1.144 1.00 40.94 147 SER A CA 1
ATOM 1213 C C . SER A 1 147 ? -5.740 40.486 -0.669 1.00 40.94 147 SER A C 1
ATOM 1215 O O . SER A 1 147 ? -6.939 40.705 -0.850 1.00 40.94 147 SER A O 1
ATOM 1217 N N . PRO A 1 148 ? -4.948 41.393 -0.061 1.00 47.84 148 PRO A N 1
ATOM 1218 C CA . PRO A 1 148 ? -5.426 42.720 0.320 1.00 47.84 148 PRO A CA 1
ATOM 1219 C C . PRO A 1 148 ? -5.797 43.511 -0.943 1.00 47.84 148 PRO A C 1
ATOM 1221 O O . PRO A 1 148 ? -5.077 43.404 -1.941 1.00 47.84 148 PRO A O 1
ATOM 1224 N N . PRO A 1 149 ? -6.864 44.332 -0.938 1.00 42.69 149 PRO A N 1
ATOM 1225 C CA . PRO A 1 149 ? -7.132 45.213 -2.063 1.00 42.69 149 PRO A CA 1
ATOM 1226 C C . PRO A 1 149 ? -5.954 46.180 -2.213 1.00 42.69 149 PRO A C 1
ATOM 1228 O O . PRO A 1 149 ? -5.647 46.969 -1.317 1.00 42.69 149 PRO A O 1
ATOM 1231 N N . THR A 1 150 ? -5.278 46.108 -3.356 1.00 43.66 150 THR A N 1
ATOM 1232 C CA . THR A 1 150 ? -4.270 47.077 -3.770 1.00 43.66 150 THR A CA 1
ATOM 1233 C C . THR A 1 150 ? -4.939 48.446 -3.875 1.00 43.66 150 THR A C 1
ATOM 1235 O O . THR A 1 150 ? -5.672 48.740 -4.818 1.00 43.66 150 THR A O 1
ATOM 1238 N N . ARG A 1 151 ? -4.704 49.294 -2.866 1.00 38.44 151 ARG A N 1
ATOM 1239 C CA . ARG A 1 151 ? -5.049 50.720 -2.880 1.00 38.44 151 ARG A CA 1
ATOM 1240 C C . ARG A 1 151 ? -4.369 51.382 -4.082 1.00 38.44 151 ARG A C 1
ATOM 1242 O O . ARG A 1 151 ? -3.200 51.748 -4.007 1.00 38.44 151 ARG A O 1
ATOM 1249 N N . ARG A 1 152 ? -5.104 51.576 -5.179 1.00 38.47 152 ARG A N 1
ATOM 1250 C CA . ARG A 1 152 ? -4.803 52.649 -6.132 1.00 38.47 152 ARG A CA 1
ATOM 1251 C C . ARG A 1 152 ? -5.327 53.947 -5.532 1.00 38.47 152 ARG A C 1
ATOM 1253 O O . ARG A 1 152 ? -6.509 54.055 -5.216 1.00 38.47 152 ARG A O 1
ATOM 1260 N N . GLY A 1 153 ? -4.408 54.878 -5.299 1.00 36.88 153 GLY A N 1
ATOM 1261 C CA . GLY A 1 153 ? -4.694 56.185 -4.728 1.00 36.88 153 GLY A CA 1
ATOM 1262 C C . GLY A 1 153 ? -5.643 56.987 -5.610 1.00 36.88 153 GLY A C 1
ATOM 1263 O O . GLY A 1 153 ? -5.460 57.065 -6.822 1.00 36.88 153 GLY A O 1
ATOM 1264 N N . ILE A 1 154 ? -6.636 57.599 -4.973 1.00 39.78 154 ILE A N 1
ATOM 1265 C CA . ILE A 1 154 ? -7.362 58.738 -5.521 1.00 39.78 154 ILE A CA 1
ATOM 1266 C C . ILE A 1 154 ? -7.165 59.874 -4.522 1.00 39.78 154 ILE A C 1
ATOM 1268 O O . ILE A 1 154 ? -7.405 59.727 -3.323 1.00 39.78 154 ILE A O 1
ATOM 1272 N N . SER A 1 155 ? -6.606 60.956 -5.048 1.00 34.84 155 SER A N 1
ATOM 1273 C CA . SER A 1 155 ? -6.106 62.128 -4.347 1.00 34.84 155 SER A CA 1
ATOM 1274 C C . SER A 1 155 ? -7.198 62.930 -3.635 1.00 34.84 155 SER A C 1
ATOM 1276 O O . SER A 1 155 ? -8.372 62.903 -3.992 1.00 34.84 155 SER A O 1
ATOM 1278 N N . ALA A 1 156 ? -6.746 63.654 -2.613 1.00 39.41 156 ALA A N 1
ATOM 1279 C CA . ALA A 1 156 ? -7.498 64.491 -1.693 1.00 39.41 156 ALA A CA 1
ATOM 1280 C C . ALA A 1 156 ? -8.362 65.585 -2.348 1.00 39.41 156 ALA A C 1
ATOM 1282 O O . ALA A 1 156 ? -7.945 66.244 -3.298 1.00 39.41 156 ALA A O 1
ATOM 1283 N N . GLY A 1 157 ? -9.516 65.860 -1.730 1.00 30.98 157 GLY A N 1
ATOM 1284 C CA . GLY A 1 157 ? -10.389 66.983 -2.064 1.00 30.98 157 GLY A CA 1
ATOM 1285 C C . GLY A 1 157 ? -11.285 67.403 -0.894 1.00 30.98 157 GLY A C 1
ATOM 1286 O O . GLY A 1 157 ? -12.372 66.878 -0.726 1.00 30.98 157 GLY A O 1
ATOM 1287 N N . HIS A 1 158 ? -10.790 68.362 -0.109 1.00 33.22 158 HIS A N 1
ATOM 1288 C CA . HIS A 1 158 ? -11.528 69.476 0.507 1.00 33.22 158 HIS A CA 1
ATOM 1289 C C . HIS A 1 158 ? -12.726 69.228 1.464 1.00 33.22 158 HIS A C 1
ATOM 1291 O O . HIS A 1 158 ? -13.863 69.039 1.062 1.00 33.22 158 HIS A O 1
ATOM 1297 N N . ALA A 1 159 ? -12.441 69.517 2.742 1.00 32.22 159 ALA A N 1
ATOM 1298 C CA . ALA A 1 159 ? -12.982 70.656 3.501 1.00 32.22 159 ALA A CA 1
ATOM 1299 C C . ALA A 1 159 ? -14.337 70.575 4.256 1.00 32.22 159 ALA A C 1
ATOM 1301 O O . ALA A 1 159 ? -15.392 70.269 3.719 1.00 32.22 159 ALA A O 1
ATOM 1302 N N . ARG A 1 160 ? -14.241 71.121 5.485 1.00 36.16 160 ARG A N 1
ATOM 1303 C CA . ARG A 1 160 ? -15.233 71.825 6.330 1.00 36.16 160 ARG A CA 1
ATOM 1304 C C . ARG A 1 160 ? -16.040 71.035 7.370 1.00 36.16 160 ARG A C 1
ATOM 1306 O O . ARG A 1 160 ? -17.130 70.533 7.141 1.00 36.16 160 ARG A O 1
ATOM 1313 N N . SER A 1 161 ? -15.498 71.117 8.585 1.00 36.75 161 SER A N 1
ATOM 1314 C CA . SER A 1 161 ? -16.141 71.418 9.869 1.00 36.75 161 SER A CA 1
ATOM 1315 C C . SER A 1 161 ? -17.647 71.717 9.861 1.00 36.75 161 SER A C 1
ATOM 1317 O O . SER A 1 161 ? -18.078 72.691 9.243 1.00 36.75 161 SER A O 1
ATOM 1319 N N . ARG A 1 162 ? -18.396 71.049 10.749 1.00 38.75 162 ARG A N 1
ATOM 1320 C CA . ARG A 1 162 ? -19.347 71.733 11.643 1.00 38.75 162 ARG A CA 1
ATOM 1321 C C . ARG A 1 162 ? -19.719 70.882 12.859 1.00 38.75 162 ARG A C 1
ATOM 1323 O O . ARG A 1 162 ? -20.221 69.771 12.763 1.00 38.75 162 ARG A O 1
ATOM 1330 N N . SER A 1 163 ? -19.436 71.473 14.006 1.00 33.78 163 SER A N 1
ATOM 1331 C CA . SER A 1 163 ? -19.787 71.106 15.371 1.00 33.78 163 SER A CA 1
ATOM 1332 C C . SER A 1 163 ? -21.304 71.041 15.590 1.00 33.78 163 SER A C 1
ATOM 1334 O O . SER A 1 163 ? -22.002 71.891 15.044 1.00 33.78 163 SER A O 1
ATOM 1336 N N . ARG A 1 164 ? -21.784 70.160 16.489 1.00 38.16 164 ARG A N 1
ATOM 1337 C CA . ARG A 1 164 ? -22.573 70.500 17.706 1.00 38.16 164 ARG A CA 1
ATOM 1338 C C . ARG A 1 164 ? -23.366 69.311 18.287 1.00 38.16 164 ARG A C 1
ATOM 1340 O O . ARG A 1 164 ? -24.361 68.877 17.735 1.00 38.16 164 ARG A O 1
ATOM 1347 N N . SER A 1 165 ? -22.910 68.882 19.468 1.00 36.56 165 SER A N 1
ATOM 1348 C CA . SER A 1 165 ? -23.650 68.721 20.737 1.00 36.56 165 SER A CA 1
ATOM 1349 C C . SER A 1 165 ? -24.985 67.953 20.842 1.00 36.56 165 SER A C 1
ATOM 1351 O O . SER A 1 165 ? -26.001 68.386 20.322 1.00 36.56 165 SER A O 1
ATOM 1353 N N . ARG A 1 166 ? -24.954 67.008 21.804 1.00 40.88 166 ARG A N 1
ATOM 1354 C CA . ARG A 1 166 ? -25.925 66.717 22.889 1.00 40.88 166 ARG A CA 1
ATOM 1355 C C . ARG A 1 166 ? -27.347 66.255 22.529 1.00 40.88 166 ARG A C 1
ATOM 1357 O O . ARG A 1 166 ? -28.164 67.023 22.049 1.00 40.88 166 ARG A O 1
ATOM 1364 N N . GLY A 1 167 ? -27.689 65.068 23.038 1.00 36.22 167 GLY A N 1
ATOM 1365 C CA . GLY A 1 167 ? -29.064 64.648 23.320 1.00 36.22 167 GLY A CA 1
ATOM 1366 C C . GLY A 1 167 ? -29.094 63.359 24.144 1.00 36.22 167 GLY A C 1
ATOM 1367 O O . GLY A 1 167 ? -28.852 62.281 23.621 1.00 36.22 167 GLY A O 1
ATOM 1368 N N . ARG A 1 168 ? -29.340 63.489 25.449 1.00 43.06 168 ARG A N 1
ATOM 1369 C CA . ARG A 1 168 ? -29.482 62.424 26.454 1.00 43.06 168 ARG A CA 1
ATOM 1370 C C . ARG A 1 168 ? -30.973 62.108 26.628 1.00 43.06 168 ARG A C 1
ATOM 1372 O O . ARG A 1 168 ? -31.722 63.042 26.871 1.00 43.06 168 ARG A O 1
ATOM 1379 N N . SER A 1 169 ? -31.369 60.834 26.607 1.00 43.47 169 SER A N 1
ATOM 1380 C CA . SER A 1 169 ? -32.577 60.276 27.267 1.00 43.47 169 SER A CA 1
ATOM 1381 C C . SER A 1 169 ? -32.474 58.748 27.142 1.00 43.47 169 SER A C 1
ATOM 1383 O O . SER A 1 169 ? -32.388 58.262 26.025 1.00 43.47 169 SER A O 1
ATOM 1385 N N . ARG A 1 170 ? -32.188 57.927 28.162 1.00 39.56 170 ARG A N 1
ATOM 1386 C CA . ARG A 1 170 ? -32.897 57.560 29.409 1.00 39.56 170 ARG A CA 1
ATOM 1387 C C . ARG A 1 170 ? -34.355 57.110 29.218 1.00 39.56 170 ARG A C 1
ATOM 1389 O O . ARG A 1 170 ? -35.207 57.956 28.964 1.00 39.56 170 ARG A O 1
ATOM 1396 N N . ARG A 1 171 ? -34.576 55.812 29.482 1.00 39.28 171 ARG A N 1
ATOM 1397 C CA . ARG A 1 171 ? -35.641 55.109 30.254 1.00 39.28 171 ARG A CA 1
ATOM 1398 C C . ARG A 1 171 ? -35.856 53.737 29.591 1.00 39.28 171 ARG A C 1
ATOM 1400 O O . ARG A 1 171 ? -36.067 53.693 28.389 1.00 39.28 171 ARG A O 1
ATOM 1407 N N . GLU A 1 172 ? -35.481 52.627 30.225 1.00 38.38 172 GLU A N 1
ATOM 1408 C CA . GLU A 1 172 ? -36.228 51.900 31.276 1.00 38.38 172 GLU A CA 1
ATOM 1409 C C . GLU A 1 172 ? -37.658 51.551 30.853 1.00 38.38 172 GLU A C 1
ATOM 1411 O O . GLU A 1 172 ? -38.544 52.403 30.918 1.00 38.38 172 GLU A O 1
ATOM 1416 N N . ALA A 1 173 ? -37.840 50.289 30.459 1.00 37.00 173 ALA A N 1
ATOM 1417 C CA . ALA A 1 173 ? -38.873 49.373 30.937 1.00 37.00 173 ALA A CA 1
ATOM 1418 C C . ALA A 1 173 ? -38.382 47.940 30.673 1.00 37.00 173 ALA A C 1
ATOM 1420 O O . ALA A 1 173 ? -37.823 47.723 29.572 1.00 37.00 173 ALA A O 1
#

Sequence (173 aa):
MKTYFHCFRGLRQKSIEGVEYGALQESWCAFVRRWNRMSQTGEDFVAWLESREGAFSEHSLSELRRRICDHTFQDVSRMCYVHVAEGCETCTGPRPTEEDWRAHVAERPLGEDENILIQRYRRSLSELARSVNTAGSRRRRFQRSNSPPTRRGISAGHARSRSRSRGRSRREA

Organism: NCBI:txid1317064

Foldseek 3Di:
DVVLLCLQCVLVVHHPPPDDPVVSVVSVVVVVVVVVVCVVVVHDPVVVSVVSSVVCLLLPLVNLQVVLVVVCVVPVLDDRVCLQPPNDPPDDDDRDHVVVVVVSCVVPPDDPVSVVSVVSNVVSVVVVVVVVVVVVVVVVVVVVVPDDPDDPDDDDDDDDDDDDDDDDDDDDD

Radius of gyration: 29.81 Å; chains: 1; bounding box: 59×86×56 Å